Protein AF-A0A497L1Y2-F1 (afdb_monomer_lite)

Foldseek 3Di:
DPPDPDPCVVPVDDPQVVCVVVVNHDLDDPVLVVLLVVLLVLVVVCVVVVPPVVSVVVSVVSVVVNVVVQVVCVVVVSHDVPDDDDRPVNVPD

Secondary structure (DSSP, 8-state):
----S-SHHHHSS-HHHHHHHTT---SS-HHHHHHHHHHHHHHHHHHH-TT-HHHHHHHHHHHHHHHHHHHHHHHTTSS-TT-----GGGS--

Structure (mmCIF, N/CA/C/O backbone):
data_AF-A0A497L1Y2-F1
#
_entry.id   AF-A0A497L1Y2-F1
#
loop_
_atom_site.group_PDB
_atom_site.id
_atom_site.type_symbol
_atom_site.label_atom_id
_atom_s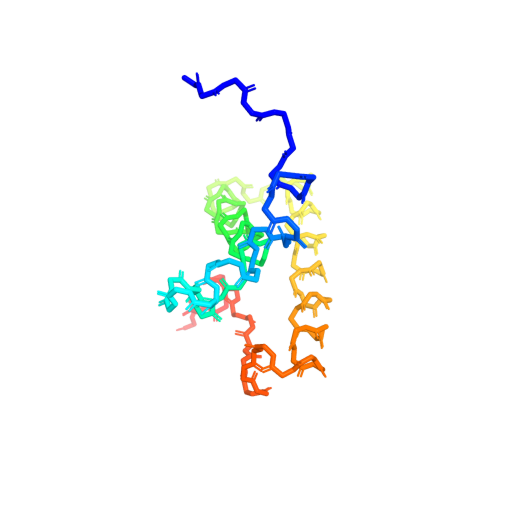ite.label_alt_id
_atom_site.label_comp_id
_atom_site.label_asym_id
_atom_site.label_entity_id
_atom_site.label_seq_id
_atom_site.pdbx_PDB_ins_code
_atom_site.Cartn_x
_atom_site.Cartn_y
_atom_site.Cartn_z
_atom_site.occupancy
_atom_site.B_iso_or_equiv
_atom_site.auth_seq_id
_atom_site.auth_comp_id
_atom_site.auth_asym_id
_atom_site.auth_atom_id
_atom_site.pdbx_PDB_model_num
ATOM 1 N N . GLN A 1 1 ? -9.329 24.317 4.328 1.00 58.97 1 GLN A N 1
ATOM 2 C CA . GLN A 1 1 ? -8.963 23.373 5.411 1.00 58.97 1 GLN A CA 1
ATOM 3 C C . GLN A 1 1 ? -9.661 23.828 6.689 1.00 58.97 1 GLN A C 1
ATOM 5 O O . GLN A 1 1 ? -9.665 25.023 6.934 1.00 58.97 1 GLN A O 1
ATOM 10 N N . TYR A 1 2 ? -10.262 22.922 7.469 1.00 76.31 2 TYR A N 1
ATOM 11 C CA . TYR A 1 2 ? -11.159 23.263 8.594 1.00 76.31 2 TYR A CA 1
ATOM 12 C C . TYR A 1 2 ? -10.460 23.564 9.939 1.00 76.31 2 TYR A C 1
ATOM 14 O O . TYR A 1 2 ? -11.128 23.630 10.960 1.00 76.31 2 TYR A O 1
ATOM 22 N N . GLY A 1 3 ? -9.131 23.725 9.978 1.00 78.06 3 GLY A N 1
ATOM 23 C CA . GLY A 1 3 ? -8.411 24.099 11.208 1.00 78.06 3 GLY A CA 1
ATOM 24 C C . GLY A 1 3 ? -8.432 23.056 12.337 1.00 78.06 3 GLY A C 1
ATOM 25 O O . GLY A 1 3 ? -8.086 23.386 13.464 1.00 78.06 3 GLY A O 1
ATOM 26 N N . ILE A 1 4 ? -8.824 21.809 12.053 1.00 74.69 4 ILE A N 1
ATOM 27 C CA . ILE A 1 4 ? -8.890 20.721 13.038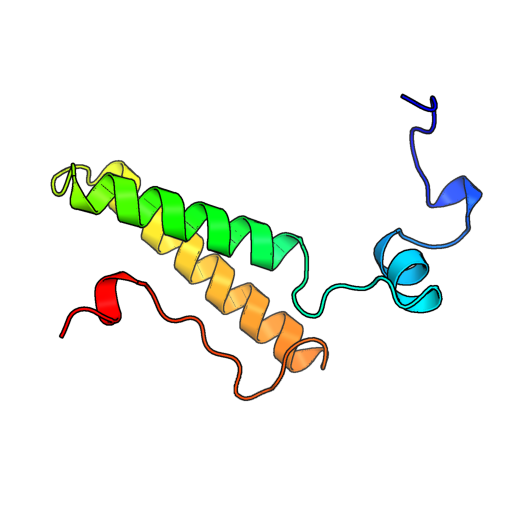 1.00 74.69 4 ILE A CA 1
ATOM 28 C C . ILE A 1 4 ? -7.584 19.911 12.989 1.00 74.69 4 ILE A C 1
ATOM 30 O O . ILE A 1 4 ? -7.373 19.185 12.014 1.00 74.69 4 ILE A O 1
ATOM 34 N N . PRO A 1 5 ? -6.709 19.999 14.010 1.00 77.50 5 PRO A N 1
ATOM 35 C CA . PRO A 1 5 ? -5.434 19.282 14.014 1.00 77.50 5 PRO A CA 1
ATOM 36 C C . PRO A 1 5 ? -5.589 17.793 14.353 1.00 77.50 5 PRO A C 1
ATOM 38 O O . PRO A 1 5 ? -4.856 16.963 13.822 1.00 77.50 5 PRO A O 1
ATOM 41 N N . LEU A 1 6 ? -6.541 17.439 15.224 1.00 79.94 6 LEU A N 1
ATOM 42 C CA . LEU A 1 6 ? -6.800 16.067 15.661 1.00 79.94 6 LEU A CA 1
ATOM 43 C C . LEU A 1 6 ? -8.307 15.850 15.810 1.00 79.94 6 LEU A C 1
ATOM 45 O O . LEU A 1 6 ? -8.981 16.589 16.521 1.00 79.94 6 LEU A O 1
ATOM 49 N N . VAL A 1 7 ? -8.829 14.812 15.160 1.00 79.19 7 VAL A N 1
ATOM 50 C CA . VAL A 1 7 ? -10.265 14.485 15.183 1.00 79.19 7 VAL A CA 1
ATOM 51 C C . VAL A 1 7 ? -10.653 13.764 16.481 1.00 79.19 7 VAL A C 1
ATOM 53 O O . VAL A 1 7 ? -11.750 13.968 16.996 1.00 79.19 7 VAL A O 1
ATOM 56 N N . THR A 1 8 ? -9.741 12.976 17.058 1.00 81.25 8 THR A N 1
ATOM 57 C CA . THR A 1 8 ? -10.001 12.139 18.242 1.00 81.25 8 THR A CA 1
ATOM 58 C C . THR A 1 8 ? -10.372 12.931 19.503 1.00 81.25 8 THR A C 1
ATOM 60 O O . THR A 1 8 ? -11.350 12.553 20.138 1.00 81.25 8 THR A O 1
ATOM 63 N N . PRO A 1 9 ? -9.682 14.031 19.878 1.00 80.75 9 PRO A N 1
ATOM 64 C CA . PRO A 1 9 ? -10.058 14.813 21.063 1.00 80.75 9 PRO A CA 1
ATOM 65 C C . PRO A 1 9 ? -11.429 15.492 20.944 1.00 80.75 9 PRO A C 1
ATOM 67 O O . PRO A 1 9 ? -12.041 15.805 21.956 1.00 80.75 9 PRO A O 1
ATOM 70 N N . ILE A 1 10 ? -11.902 15.725 19.716 1.00 78.81 10 ILE A N 1
ATOM 71 C CA . ILE A 1 10 ? -13.165 16.423 19.440 1.00 78.81 10 ILE A CA 1
ATOM 72 C C . ILE A 1 10 ? -14.333 15.435 19.384 1.00 78.81 10 ILE A C 1
ATOM 74 O O . ILE A 1 10 ? -15.409 15.705 19.902 1.00 78.81 10 ILE A O 1
ATOM 78 N N . THR A 1 11 ? -14.125 14.290 18.737 1.00 76.69 11 THR A N 1
ATOM 79 C CA . THR A 1 11 ? -15.186 13.311 18.441 1.00 76.69 11 THR A CA 1
ATOM 80 C C . THR A 1 11 ? -15.187 12.110 19.386 1.00 76.69 11 THR A C 1
ATOM 82 O O . THR A 1 11 ? -16.106 11.299 19.348 1.00 76.69 11 THR A O 1
ATOM 85 N N . GLY A 1 12 ? -14.147 11.953 20.210 1.00 82.19 12 GLY A N 1
ATOM 86 C CA . GLY A 1 12 ? -13.968 10.811 21.109 1.00 82.19 12 GLY A CA 1
ATOM 87 C C . GLY A 1 12 ? -13.632 9.490 20.407 1.00 82.19 12 GLY A C 1
ATOM 88 O O . GLY A 1 12 ? -13.394 8.490 21.080 1.00 82.19 12 GLY A O 1
ATOM 89 N N . GLN A 1 13 ? -13.586 9.462 19.070 1.00 81.75 13 GLN A N 1
ATOM 90 C CA . GLN A 1 13 ? -13.374 8.256 18.273 1.00 81.75 13 GLN A CA 1
ATOM 91 C C . GLN A 1 13 ? -12.361 8.506 17.142 1.00 81.75 13 GLN A C 1
ATOM 93 O O . GLN A 1 13 ? -12.269 9.610 16.605 1.00 81.75 13 GLN A O 1
ATOM 98 N N . PRO A 1 14 ? -11.564 7.499 16.746 1.00 81.69 14 PRO A N 1
ATOM 99 C CA . PRO A 1 14 ? -10.705 7.600 15.578 1.00 81.69 14 PRO A CA 1
ATOM 100 C C . PRO A 1 14 ? -11.536 7.557 14.284 1.00 81.69 14 PRO A C 1
ATOM 102 O O . PRO A 1 14 ? -12.572 6.897 14.208 1.00 81.69 14 PRO A O 1
ATOM 105 N N . ILE A 1 15 ? -11.028 8.197 13.226 1.00 79.50 15 ILE A N 1
ATOM 106 C CA . ILE A 1 15 ? -11.693 8.312 11.912 1.00 79.50 15 ILE A CA 1
ATOM 107 C C . ILE A 1 15 ? -12.245 6.970 11.378 1.00 79.50 15 ILE A C 1
ATOM 109 O O . ILE A 1 15 ? -13.391 6.957 10.934 1.00 79.50 15 ILE A O 1
ATOM 113 N N . PRO A 1 16 ? -11.527 5.828 11.451 1.00 77.44 16 PRO A N 1
ATOM 114 C CA . PRO A 1 16 ? -12.060 4.554 10.963 1.00 77.44 16 PRO A CA 1
ATOM 115 C C . PRO A 1 16 ? -13.325 4.086 11.695 1.00 77.44 16 PRO A C 1
ATOM 117 O O . PRO A 1 16 ? -14.186 3.464 11.079 1.00 77.44 16 PRO A O 1
ATOM 120 N N . GLN A 1 17 ? -13.460 4.387 12.993 1.00 78.94 17 GLN A N 1
ATOM 121 C CA . GLN A 1 17 ? -14.668 4.052 13.754 1.00 78.94 17 GLN A CA 1
ATOM 122 C C . GLN A 1 17 ? -15.845 4.930 13.333 1.00 78.94 17 GLN A C 1
ATOM 124 O O . GLN A 1 17 ? -16.930 4.403 13.117 1.00 78.94 17 GLN A O 1
ATOM 129 N N . ILE A 1 18 ? -15.607 6.229 13.130 1.00 79.62 18 ILE A N 1
ATOM 130 C CA . ILE A 1 18 ? -16.620 7.172 12.636 1.00 79.62 18 ILE A CA 1
ATOM 131 C C . ILE A 1 18 ? -17.127 6.724 11.259 1.00 79.62 18 ILE A C 1
ATOM 133 O O . ILE A 1 18 ? -18.329 6.603 11.041 1.00 79.62 18 ILE A O 1
ATOM 137 N N . LEU A 1 19 ? -16.215 6.399 10.337 1.00 79.69 19 LEU A N 1
ATOM 138 C CA . LEU A 1 19 ? -16.578 5.923 8.999 1.00 79.69 19 LEU A CA 1
ATOM 139 C C . LEU A 1 19 ? -17.380 4.615 9.047 1.00 79.69 19 LEU A C 1
ATOM 141 O O . LEU A 1 19 ? -18.346 4.472 8.302 1.00 79.69 19 LEU A O 1
ATOM 145 N N . SER A 1 20 ? -17.019 3.686 9.936 1.00 78.56 20 SER A N 1
ATOM 146 C CA . SER A 1 20 ? -17.762 2.435 10.133 1.00 78.56 20 SER A CA 1
ATOM 147 C C . SER A 1 20 ? -19.161 2.673 10.708 1.00 78.56 20 SER A C 1
ATOM 149 O O . SER A 1 20 ? -20.136 2.141 10.184 1.00 78.56 20 SER A O 1
ATOM 151 N N . ALA A 1 21 ? -19.280 3.534 11.725 1.00 77.94 21 ALA A N 1
ATOM 152 C CA . ALA A 1 21 ? -20.553 3.876 12.360 1.00 77.94 21 ALA A CA 1
ATOM 153 C C . ALA A 1 21 ? -21.552 4.518 11.382 1.00 77.94 21 ALA A C 1
ATOM 155 O O . ALA A 1 21 ? -22.756 4.310 11.505 1.00 77.94 21 ALA A O 1
ATOM 156 N N . HIS A 1 22 ? -21.055 5.254 10.386 1.00 80.44 22 HIS A N 1
ATOM 157 C CA . HIS A 1 22 ? -21.876 5.870 9.342 1.00 80.44 22 HIS A CA 1
ATOM 158 C C . HIS A 1 22 ? -22.053 5.001 8.084 1.00 80.44 22 HIS A C 1
ATOM 160 O O . HIS A 1 22 ? -22.603 5.480 7.097 1.00 80.44 22 HIS A O 1
ATOM 166 N N . GLY A 1 23 ? -21.582 3.747 8.079 1.00 75.19 23 GLY A N 1
ATOM 167 C CA . GLY A 1 23 ? -21.686 2.857 6.913 1.00 75.19 23 GLY A CA 1
ATOM 168 C C . GLY A 1 23 ? -20.838 3.290 5.708 1.00 75.19 23 GLY A C 1
ATOM 169 O O . GLY A 1 23 ? -21.043 2.807 4.600 1.00 75.19 23 GLY A O 1
ATOM 170 N N . LEU A 1 24 ? -19.879 4.197 5.917 1.00 77.06 24 LEU A N 1
ATOM 171 C CA . LEU A 1 24 ? -18.968 4.735 4.899 1.00 77.06 24 LEU A CA 1
ATOM 172 C C . LEU A 1 24 ? -17.604 4.025 4.897 1.00 77.06 24 LEU A C 1
ATOM 174 O O . LEU A 1 24 ? -16.678 4.453 4.203 1.00 77.06 24 LEU A O 1
ATOM 178 N N . ALA A 1 25 ? -17.444 2.966 5.693 1.00 73.00 25 ALA A N 1
ATOM 179 C CA . ALA A 1 25 ? -16.215 2.189 5.724 1.00 73.00 25 ALA A CA 1
ATOM 180 C C . ALA A 1 25 ? -16.003 1.462 4.391 1.00 73.00 25 ALA A C 1
ATOM 182 O O . ALA A 1 25 ? -16.873 0.749 3.891 1.00 73.00 25 ALA A O 1
ATOM 183 N N . ARG A 1 26 ? -14.807 1.626 3.825 1.00 75.88 26 ARG A N 1
ATOM 184 C CA . ARG A 1 26 ? -14.393 0.872 2.643 1.00 75.88 26 ARG A CA 1
ATOM 185 C C . ARG A 1 26 ? -14.161 -0.597 3.017 1.00 75.88 26 ARG A C 1
ATOM 187 O O . ARG A 1 26 ? -13.658 -0.868 4.107 1.00 75.88 26 ARG A O 1
ATOM 194 N N . PRO A 1 27 ? -14.437 -1.544 2.102 1.00 76.31 27 PRO A N 1
ATOM 195 C CA . PRO A 1 27 ? -14.187 -2.969 2.339 1.00 76.31 27 PRO A CA 1
ATOM 196 C C . PRO A 1 27 ? -12.692 -3.299 2.459 1.00 76.31 27 PRO A C 1
ATOM 198 O O . PRO A 1 27 ? -12.318 -4.302 3.061 1.00 76.31 27 PRO A O 1
ATOM 201 N N . ILE A 1 28 ? -11.824 -2.460 1.888 1.00 82.94 28 ILE A N 1
ATOM 202 C CA . ILE A 1 28 ? -10.371 -2.572 2.009 1.00 82.94 28 ILE A CA 1
ATOM 203 C C . ILE A 1 28 ? -9.875 -1.396 2.859 1.00 82.94 28 ILE A C 1
ATOM 205 O O . ILE A 1 28 ? -10.207 -0.253 2.539 1.00 82.94 28 ILE A O 1
ATOM 209 N N . PRO A 1 29 ? -9.065 -1.645 3.903 1.00 86.44 29 PRO A N 1
ATOM 210 C CA . PRO A 1 29 ? -8.431 -0.587 4.684 1.00 86.44 29 PRO A CA 1
ATOM 211 C C . PRO A 1 29 ? -7.563 0.350 3.829 1.00 86.44 29 PRO A C 1
ATOM 213 O O . PRO A 1 29 ? -6.825 -0.106 2.951 1.00 86.44 29 PRO A O 1
ATOM 216 N N . ASP A 1 30 ? -7.605 1.653 4.119 1.00 86.19 30 ASP A N 1
ATOM 217 C CA . ASP A 1 30 ? -6.910 2.688 3.336 1.00 86.19 30 ASP A CA 1
ATOM 218 C C . ASP A 1 30 ? -5.393 2.454 3.235 1.00 86.19 30 ASP A C 1
ATOM 220 O O . ASP A 1 30 ? -4.763 2.733 2.213 1.00 86.19 30 ASP A O 1
ATOM 224 N N . ASP A 1 31 ? -4.764 1.943 4.292 1.00 88.56 31 ASP A N 1
ATOM 225 C CA . ASP A 1 31 ? -3.330 1.657 4.319 1.00 88.56 31 ASP A CA 1
ATOM 226 C C . ASP A 1 31 ? -2.949 0.524 3.352 1.00 88.56 31 ASP A C 1
ATOM 228 O O . ASP A 1 31 ? -1.953 0.633 2.627 1.00 88.56 31 ASP A O 1
ATOM 232 N N . LEU A 1 32 ? -3.762 -0.533 3.289 1.00 90.06 32 LEU A N 1
ATOM 233 C CA . LEU A 1 32 ? -3.616 -1.621 2.333 1.00 90.06 32 LEU A CA 1
ATOM 234 C C . LEU A 1 32 ? -3.890 -1.131 0.907 1.00 90.06 32 LEU A C 1
ATOM 236 O O . LEU A 1 32 ? -3.094 -1.420 0.013 1.00 90.06 32 LEU A O 1
ATOM 240 N N . GLU A 1 33 ? -4.939 -0.330 0.697 1.00 89.50 33 GLU A N 1
ATOM 241 C CA . GLU A 1 33 ? -5.253 0.271 -0.606 1.00 89.50 33 GLU A CA 1
ATOM 242 C C . GLU A 1 33 ? -4.080 1.114 -1.136 1.00 89.50 33 GLU A C 1
ATOM 244 O O . GLU A 1 33 ? -3.667 0.986 -2.293 1.00 89.50 33 GLU A O 1
ATOM 249 N N . ASN A 1 34 ? -3.472 1.931 -0.276 1.00 91.50 34 ASN A N 1
ATOM 250 C CA . ASN A 1 34 ? -2.322 2.756 -0.634 1.00 91.50 34 ASN A CA 1
ATOM 251 C C . ASN A 1 34 ? -1.101 1.922 -1.049 1.00 91.50 34 ASN A C 1
ATOM 253 O O . ASN A 1 34 ? -0.393 2.285 -1.995 1.00 91.50 34 ASN A O 1
ATOM 257 N N . LEU A 1 35 ? -0.852 0.789 -0.385 1.00 93.12 35 LEU A N 1
ATOM 258 C CA . LEU A 1 35 ? 0.228 -0.118 -0.775 1.00 93.12 35 LEU A CA 1
ATOM 259 C C . LEU A 1 35 ? -0.061 -0.832 -2.094 1.00 93.12 35 LEU A C 1
ATOM 261 O O . LEU A 1 35 ? 0.847 -0.929 -2.916 1.00 93.12 35 LEU A O 1
ATOM 265 N N . LEU A 1 36 ? -1.302 -1.267 -2.325 1.00 91.62 36 LEU A N 1
ATOM 266 C CA . LEU A 1 36 ? -1.724 -1.866 -3.595 1.00 91.62 36 LEU A CA 1
ATOM 267 C C . LEU A 1 36 ? -1.529 -0.884 -4.758 1.00 91.62 36 LEU A C 1
ATOM 269 O O . LEU A 1 36 ? -0.923 -1.228 -5.773 1.00 91.62 36 LEU A O 1
ATOM 273 N N . ARG A 1 37 ? -1.945 0.378 -4.584 1.00 91.38 37 ARG A N 1
ATOM 274 C CA . ARG A 1 37 ? -1.715 1.451 -5.567 1.00 91.38 37 ARG A CA 1
ATOM 275 C C . ARG A 1 37 ? -0.223 1.688 -5.815 1.00 91.38 37 ARG A C 1
ATOM 277 O O . ARG A 1 37 ? 0.187 1.881 -6.960 1.00 91.38 37 ARG A O 1
ATOM 284 N N . LYS A 1 38 ? 0.601 1.673 -4.761 1.00 92.88 38 LYS A N 1
ATOM 285 C CA . LYS A 1 38 ? 2.060 1.830 -4.879 1.00 92.88 38 LYS A CA 1
ATOM 286 C C . LYS A 1 38 ? 2.697 0.665 -5.637 1.00 92.88 38 LYS A C 1
ATOM 288 O O . LYS A 1 38 ? 3.520 0.915 -6.515 1.00 92.88 38 LYS A O 1
ATOM 293 N N . ALA A 1 39 ? 2.304 -0.569 -5.329 1.00 93.44 39 ALA A N 1
ATOM 294 C CA . ALA A 1 39 ? 2.762 -1.760 -6.036 1.00 93.44 39 ALA A CA 1
ATOM 295 C C . ALA A 1 39 ? 2.407 -1.682 -7.526 1.00 93.44 39 ALA A C 1
ATOM 297 O O . ALA A 1 39 ? 3.301 -1.784 -8.355 1.00 93.44 39 ALA A O 1
ATOM 298 N N . ALA A 1 40 ? 1.155 -1.354 -7.868 1.00 91.38 40 ALA A N 1
ATOM 299 C CA . ALA A 1 40 ? 0.717 -1.225 -9.259 1.00 91.38 40 ALA A CA 1
ATOM 300 C C . ALA A 1 40 ? 1.534 -0.192 -10.060 1.00 91.38 40 ALA A C 1
ATOM 302 O O . ALA A 1 40 ? 1.895 -0.440 -11.210 1.00 91.38 40 ALA A O 1
ATOM 303 N N . ARG A 1 41 ? 1.869 0.954 -9.448 1.00 91.50 41 ARG A N 1
ATOM 304 C CA . ARG A 1 41 ? 2.731 1.976 -10.071 1.00 91.50 41 ARG A CA 1
ATOM 305 C C . ARG A 1 41 ? 4.160 1.477 -10.286 1.00 91.50 41 ARG A C 1
ATOM 307 O O . ARG A 1 41 ? 4.725 1.714 -11.349 1.00 91.50 41 ARG A O 1
ATOM 314 N N . LEU A 1 42 ? 4.735 0.787 -9.298 1.00 91.62 42 LEU A N 1
ATOM 315 C CA . LEU A 1 42 ? 6.080 0.213 -9.401 1.00 91.62 42 LEU A CA 1
ATOM 316 C C . LEU A 1 42 ? 6.145 -0.893 -10.459 1.00 91.62 42 LEU A C 1
ATOM 318 O O . LEU A 1 42 ? 7.101 -0.931 -11.227 1.00 91.62 42 LEU A O 1
ATOM 322 N N . THR A 1 43 ? 5.124 -1.746 -10.549 1.00 91.12 43 THR A N 1
ATOM 323 C CA . THR A 1 43 ? 5.021 -2.769 -11.597 1.00 91.12 43 THR A CA 1
ATOM 324 C C . THR A 1 43 ? 5.001 -2.127 -12.984 1.00 91.12 43 THR A C 1
ATOM 326 O O . THR A 1 43 ? 5.841 -2.467 -13.810 1.00 91.12 43 THR A O 1
ATOM 329 N N . ALA A 1 44 ? 4.141 -1.126 -13.211 1.00 90.88 44 ALA A N 1
ATOM 330 C CA . ALA A 1 44 ? 4.062 -0.421 -14.494 1.00 90.88 44 ALA A CA 1
ATOM 331 C C . ALA A 1 44 ? 5.371 0.307 -14.871 1.00 90.88 44 ALA A C 1
ATOM 333 O O . ALA A 1 44 ? 5.730 0.393 -16.046 1.00 90.88 44 ALA A O 1
ATOM 334 N N . HIS A 1 45 ? 6.108 0.828 -13.882 1.00 91.44 45 HIS A N 1
ATOM 335 C CA . HIS A 1 45 ? 7.439 1.410 -14.098 1.00 91.44 45 HIS A CA 1
ATOM 336 C C . HIS A 1 45 ? 8.461 0.349 -14.523 1.00 91.44 45 HIS A C 1
ATOM 338 O O . HIS A 1 45 ? 9.188 0.539 -15.498 1.00 91.44 45 HIS A O 1
ATOM 344 N N . LEU A 1 46 ? 8.496 -0.791 -13.829 1.00 91.44 46 LEU A N 1
ATOM 345 C CA . LEU A 1 46 ? 9.441 -1.880 -14.095 1.00 91.44 46 LEU A CA 1
ATOM 346 C C . LEU A 1 46 ? 9.154 -2.631 -15.400 1.00 91.4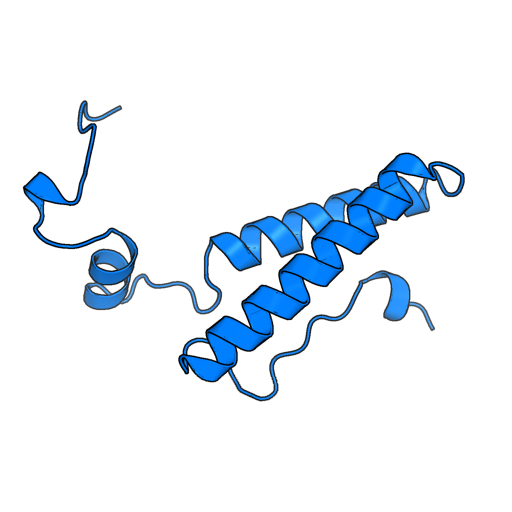4 46 LEU A C 1
ATOM 348 O O . LEU A 1 46 ? 10.088 -3.157 -16.003 1.00 91.44 46 LEU A O 1
ATOM 352 N N . GLU A 1 47 ? 7.903 -2.651 -15.867 1.00 89.38 47 GLU A N 1
ATOM 353 C CA . GLU A 1 47 ? 7.544 -3.158 -17.199 1.00 89.38 47 GLU A CA 1
ATOM 354 C C . GLU A 1 47 ? 8.269 -2.379 -18.307 1.00 89.38 47 GLU A C 1
ATOM 356 O O . GLU A 1 47 ? 8.806 -2.984 -19.236 1.00 89.38 47 GLU A O 1
ATOM 361 N N . LYS A 1 48 ? 8.371 -1.049 -18.169 1.00 91.75 48 LYS A N 1
ATOM 362 C CA . LYS A 1 48 ? 9.109 -0.175 -19.099 1.00 91.75 48 LYS A CA 1
ATOM 363 C C . LYS A 1 48 ? 10.618 -0.184 -18.842 1.00 91.75 48 LYS A C 1
ATOM 365 O O . LYS A 1 48 ? 11.410 -0.138 -19.779 1.00 91.75 48 LYS A O 1
ATOM 370 N N . HIS A 1 49 ? 11.026 -0.274 -17.576 1.00 91.00 49 HIS A N 1
ATOM 371 C CA . HIS A 1 49 ? 12.419 -0.160 -17.135 1.00 91.00 49 HIS A CA 1
ATOM 372 C C . HIS A 1 49 ? 12.895 -1.422 -16.401 1.00 91.00 49 HIS A C 1
ATOM 374 O O . HIS A 1 49 ? 13.238 -1.397 -15.220 1.00 91.00 49 HIS A O 1
ATOM 380 N N . ARG A 1 50 ? 12.975 -2.549 -17.119 1.00 86.25 50 ARG A N 1
ATOM 381 C CA . ARG A 1 50 ? 13.263 -3.879 -16.535 1.00 86.25 50 ARG A CA 1
ATOM 382 C C . ARG A 1 50 ? 14.608 -3.991 -15.798 1.00 86.25 50 ARG A C 1
ATOM 384 O O . ARG A 1 50 ? 14.765 -4.877 -14.961 1.00 86.25 50 ARG A O 1
ATOM 391 N N . LYS A 1 51 ? 15.575 -3.120 -16.109 1.00 91.75 51 LYS A N 1
ATOM 392 C CA . LYS A 1 51 ? 16.918 -3.084 -15.491 1.00 91.75 51 LYS A CA 1
ATOM 393 C C . LYS A 1 51 ? 17.003 -2.190 -14.246 1.00 91.75 51 LYS A C 1
ATOM 395 O O . LYS A 1 51 ? 18.079 -2.050 -13.674 1.00 91.75 51 LYS A O 1
ATOM 400 N N . ASP A 1 52 ? 15.897 -1.594 -13.811 1.00 92.38 52 ASP A N 1
ATOM 401 C CA . ASP A 1 52 ? 15.859 -0.781 -12.598 1.00 92.38 52 ASP A CA 1
ATOM 402 C C . ASP A 1 52 ? 15.811 -1.670 -11.339 1.00 92.38 52 ASP A C 1
ATOM 404 O O . ASP A 1 52 ? 14.762 -1.972 -10.761 1.00 92.38 52 ASP A O 1
ATOM 408 N N . TYR A 1 53 ? 16.989 -2.136 -10.922 1.00 92.06 53 TYR A N 1
ATOM 409 C CA . TYR A 1 53 ? 17.142 -3.027 -9.770 1.00 92.06 53 TYR A CA 1
ATOM 410 C C . TYR A 1 53 ? 16.749 -2.369 -8.443 1.00 92.06 53 TYR A C 1
ATOM 412 O O . TYR A 1 53 ? 16.281 -3.058 -7.532 1.00 92.06 53 TYR A O 1
ATOM 420 N N . HIS A 1 54 ? 16.902 -1.046 -8.332 1.00 92.06 54 HIS A N 1
ATOM 421 C CA . HIS A 1 54 ? 16.511 -0.309 -7.136 1.00 92.06 54 HIS A CA 1
ATOM 422 C C . HIS A 1 54 ? 14.996 -0.391 -6.929 1.00 92.06 54 HIS A C 1
ATOM 424 O O . HIS A 1 54 ? 14.531 -0.818 -5.867 1.00 92.06 54 HIS A O 1
ATOM 430 N N . ASN A 1 55 ? 14.221 -0.080 -7.971 1.00 90.94 55 ASN A N 1
ATOM 431 C CA . ASN A 1 55 ? 12.767 -0.160 -7.904 1.00 90.94 55 ASN A CA 1
ATOM 432 C C . ASN A 1 55 ? 12.254 -1.604 -7.835 1.00 90.94 55 ASN A C 1
ATOM 434 O O . ASN A 1 55 ? 11.230 -1.849 -7.197 1.00 90.94 55 ASN A O 1
ATOM 438 N N . LYS A 1 56 ? 12.989 -2.586 -8.376 1.00 91.75 56 LYS A N 1
ATOM 439 C CA . LYS A 1 56 ? 12.672 -4.012 -8.187 1.00 91.75 56 LYS A CA 1
ATOM 440 C C . LYS A 1 56 ? 12.742 -4.424 -6.715 1.00 91.75 56 LYS A C 1
ATOM 442 O O . LYS A 1 56 ? 11.821 -5.064 -6.209 1.00 91.75 56 LYS A O 1
ATOM 447 N N . ARG A 1 57 ? 13.792 -4.007 -6.000 1.00 93.12 57 ARG A N 1
ATOM 448 C CA . ARG A 1 57 ? 13.899 -4.223 -4.548 1.00 93.12 57 ARG A CA 1
ATOM 449 C C . ARG A 1 57 ? 12.801 -3.472 -3.791 1.00 93.12 57 ARG A C 1
ATOM 451 O O . ARG A 1 57 ? 12.224 -4.013 -2.850 1.00 93.12 57 ARG A O 1
ATOM 458 N N . ALA A 1 58 ? 12.487 -2.243 -4.201 1.00 93.38 58 ALA A N 1
ATOM 459 C CA . ALA A 1 58 ? 11.401 -1.470 -3.603 1.00 93.38 58 ALA A CA 1
ATOM 460 C C . ALA A 1 58 ? 10.039 -2.168 -3.753 1.00 93.38 58 ALA A C 1
ATOM 462 O O . ALA A 1 58 ? 9.288 -2.234 -2.778 1.00 93.38 58 ALA A O 1
ATOM 463 N N . LEU A 1 59 ? 9.749 -2.740 -4.927 1.00 94.06 59 LEU A N 1
ATOM 464 C CA . LEU A 1 59 ? 8.537 -3.521 -5.174 1.00 94.06 59 LEU A CA 1
ATOM 465 C C . LEU A 1 59 ? 8.454 -4.726 -4.227 1.00 94.06 59 LEU A C 1
ATOM 467 O O . LEU A 1 59 ? 7.463 -4.855 -3.517 1.00 94.06 59 LEU A O 1
ATOM 471 N N . GLN A 1 60 ? 9.522 -5.522 -4.113 1.00 93.50 60 GLN A N 1
ATOM 472 C CA . GLN A 1 60 ? 9.564 -6.677 -3.202 1.00 93.50 60 GLN A CA 1
ATOM 473 C C . GLN A 1 60 ? 9.270 -6.292 -1.742 1.00 93.50 60 GLN A C 1
ATOM 475 O O . GLN A 1 60 ? 8.535 -6.985 -1.037 1.00 93.50 60 GLN A O 1
ATOM 480 N N . MET A 1 61 ? 9.809 -5.161 -1.273 1.00 95.69 61 MET A N 1
ATOM 481 C CA . MET A 1 61 ? 9.535 -4.663 0.081 1.00 95.69 61 MET A CA 1
ATOM 482 C C . MET A 1 61 ? 8.072 -4.236 0.261 1.00 95.69 61 MET A C 1
ATOM 484 O O . MET A 1 61 ? 7.481 -4.474 1.320 1.00 95.69 61 MET A O 1
ATOM 488 N N . VAL A 1 62 ? 7.477 -3.608 -0.758 1.00 95.06 62 VAL A N 1
ATOM 489 C CA . VAL A 1 62 ? 6.057 -3.229 -0.749 1.00 95.06 62 VAL A CA 1
ATOM 490 C C . VAL A 1 62 ? 5.173 -4.476 -0.718 1.00 95.06 62 VAL A C 1
ATOM 492 O O . VAL A 1 62 ? 4.273 -4.546 0.117 1.00 95.06 62 VAL A O 1
ATOM 495 N N . GLU A 1 63 ? 5.466 -5.485 -1.534 1.00 94.25 63 GLU A N 1
ATOM 496 C CA . GLU A 1 63 ? 4.729 -6.755 -1.568 1.00 94.25 63 GLU A CA 1
ATOM 497 C C . GLU A 1 63 ? 4.817 -7.500 -0.232 1.00 94.25 63 GLU A C 1
ATOM 499 O O . GLU A 1 63 ? 3.797 -7.908 0.328 1.00 94.25 63 GLU A O 1
ATOM 504 N N . ALA A 1 64 ? 6.007 -7.581 0.371 1.00 95.44 64 ALA A N 1
ATOM 505 C CA . ALA A 1 64 ? 6.173 -8.157 1.704 1.00 95.44 64 ALA A CA 1
ATOM 506 C C . ALA A 1 64 ? 5.321 -7.430 2.764 1.00 95.44 64 ALA A C 1
ATOM 508 O O . ALA A 1 64 ? 4.730 -8.062 3.650 1.00 95.44 64 ALA A O 1
ATOM 509 N N . LYS A 1 65 ? 5.210 -6.096 2.666 1.00 95.50 65 LYS A N 1
ATOM 510 C CA . LYS A 1 65 ? 4.356 -5.293 3.552 1.00 95.50 65 LYS A CA 1
ATOM 511 C C . LYS A 1 65 ? 2.868 -5.560 3.307 1.00 95.50 65 LYS A C 1
ATOM 513 O O . LYS A 1 65 ? 2.139 -5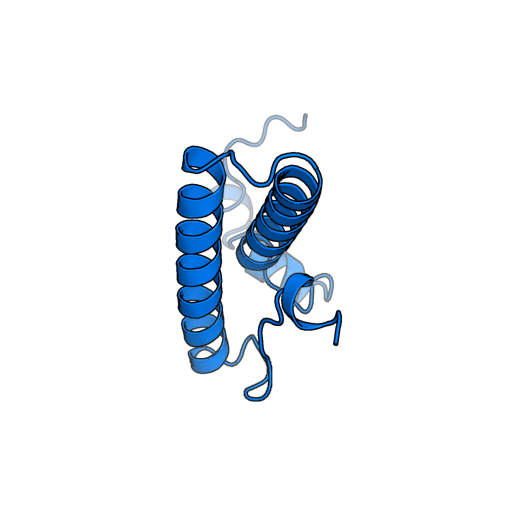.713 4.288 1.00 95.50 65 LYS A O 1
ATOM 518 N N . ILE A 1 66 ? 2.439 -5.684 2.048 1.00 95.12 66 ILE A N 1
ATOM 519 C CA . ILE A 1 66 ? 1.068 -6.071 1.668 1.00 95.12 66 ILE A CA 1
ATOM 520 C C . ILE A 1 66 ? 0.717 -7.422 2.294 1.00 95.12 66 ILE A C 1
ATOM 522 O O . ILE A 1 66 ? -0.277 -7.525 3.007 1.00 95.12 66 ILE A O 1
ATOM 526 N N . HIS A 1 67 ? 1.567 -8.440 2.139 1.00 94.25 67 HIS A N 1
ATOM 527 C CA . HIS A 1 67 ? 1.329 -9.760 2.731 1.00 94.25 67 HIS 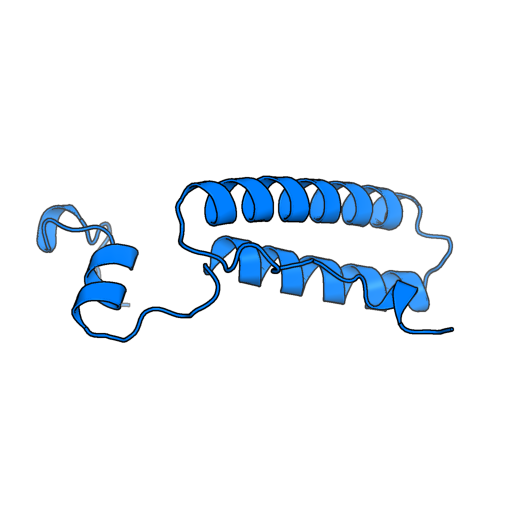A CA 1
ATOM 528 C C . HIS A 1 67 ? 1.255 -9.728 4.262 1.00 94.25 67 HIS A C 1
ATOM 530 O O . HIS A 1 67 ? 0.474 -10.463 4.874 1.00 94.25 67 HIS A O 1
ATOM 536 N N . ARG A 1 68 ? 2.069 -8.893 4.918 1.00 95.19 68 ARG A N 1
ATOM 537 C CA . ARG A 1 68 ? 2.015 -8.732 6.376 1.00 95.19 68 ARG A CA 1
ATOM 538 C C . ARG A 1 68 ? 0.698 -8.094 6.825 1.00 95.19 68 ARG A C 1
ATOM 540 O O . ARG A 1 68 ? 0.086 -8.608 7.760 1.00 95.19 68 ARG A O 1
ATOM 547 N N . LEU A 1 69 ? 0.265 -7.019 6.166 1.00 94.25 69 LEU A N 1
ATOM 548 C CA . LEU A 1 69 ? -0.984 -6.330 6.502 1.00 94.25 69 LEU A CA 1
ATOM 549 C C . LEU A 1 69 ? -2.211 -7.170 6.172 1.00 94.25 69 LEU A C 1
ATOM 551 O O . LEU A 1 69 ? -3.093 -7.295 7.011 1.00 94.25 69 LEU A O 1
ATOM 555 N N . ALA A 1 70 ? -2.224 -7.845 5.028 1.00 93.31 70 ALA A N 1
ATOM 556 C CA . ALA A 1 70 ? -3.283 -8.781 4.680 1.00 93.31 70 ALA A CA 1
ATOM 557 C C . ALA A 1 70 ? -3.453 -9.864 5.755 1.00 93.31 70 ALA A C 1
ATOM 559 O O . ALA A 1 70 ? -4.560 -10.113 6.219 1.00 93.31 70 ALA A O 1
ATOM 560 N N . ARG A 1 71 ? -2.353 -10.468 6.234 1.00 93.50 71 ARG A N 1
ATOM 561 C CA . ARG A 1 71 ? -2.407 -11.435 7.346 1.00 93.50 71 ARG A CA 1
ATOM 562 C C . ARG A 1 71 ? -2.944 -10.816 8.635 1.00 93.50 71 ARG A C 1
ATOM 564 O O . ARG A 1 71 ? -3.690 -11.476 9.349 1.00 93.50 71 ARG A O 1
ATOM 571 N N . TYR A 1 72 ? -2.553 -9.584 8.953 1.00 93.69 72 TYR A N 1
ATOM 572 C CA . TYR A 1 72 ? -3.060 -8.870 10.125 1.00 93.69 72 TYR A CA 1
ATOM 573 C C . TYR A 1 72 ? -4.574 -8.632 10.032 1.00 93.69 72 TYR A C 1
ATOM 575 O O . TYR A 1 72 ? -5.300 -8.994 10.955 1.00 93.69 72 TYR A O 1
ATOM 583 N N . TYR A 1 73 ? -5.050 -8.106 8.905 1.00 92.00 73 TYR A N 1
ATOM 584 C CA . TYR A 1 73 ? -6.463 -7.801 8.694 1.00 92.00 73 TYR A CA 1
ATOM 585 C C . TYR A 1 73 ? -7.339 -9.051 8.602 1.00 92.00 73 TYR A C 1
ATOM 587 O O . TYR A 1 73 ? -8.449 -9.037 9.130 1.00 92.00 73 TYR A O 1
ATOM 595 N N . LYS A 1 74 ? -6.819 -10.156 8.054 1.00 91.19 74 LYS A N 1
ATOM 596 C CA . LYS A 1 74 ? -7.484 -11.466 8.115 1.00 91.19 74 LYS A CA 1
ATOM 597 C C . LYS A 1 74 ? -7.645 -11.965 9.551 1.00 91.19 74 LYS A C 1
ATOM 599 O O . LYS A 1 74 ? -8.734 -12.364 9.938 1.00 91.19 74 LYS A O 1
ATOM 604 N N . ARG A 1 75 ? -6.602 -11.862 10.390 1.00 92.25 75 ARG A N 1
ATOM 605 C CA . ARG A 1 75 ? -6.703 -12.221 11.823 1.00 92.25 75 ARG A CA 1
ATOM 606 C C . ARG A 1 75 ? -7.678 -11.337 12.602 1.00 92.25 75 ARG A C 1
ATOM 608 O O . ARG A 1 75 ? -8.213 -11.776 13.609 1.00 92.25 75 ARG A O 1
ATOM 615 N N . LYS A 1 76 ? -7.867 -10.088 12.175 1.00 89.81 76 LYS A N 1
ATOM 616 C CA . LYS A 1 76 ? -8.810 -9.143 12.788 1.00 89.81 76 LYS A CA 1
ATOM 617 C C . LYS A 1 76 ? -10.244 -9.277 12.262 1.00 89.81 76 LYS A C 1
ATOM 619 O O . LYS A 1 76 ? -11.102 -8.558 12.755 1.00 89.81 76 LYS A O 1
ATOM 624 N N . GLY A 1 77 ? -10.499 -10.155 11.288 1.00 86.25 77 GLY A N 1
ATOM 625 C CA . GLY A 1 77 ? -11.819 -10.315 10.668 1.00 86.25 77 GLY A CA 1
ATOM 626 C C . GLY A 1 77 ? -12.238 -9.141 9.777 1.00 86.25 77 GLY A C 1
ATOM 627 O O . GLY A 1 77 ? -13.408 -9.019 9.446 1.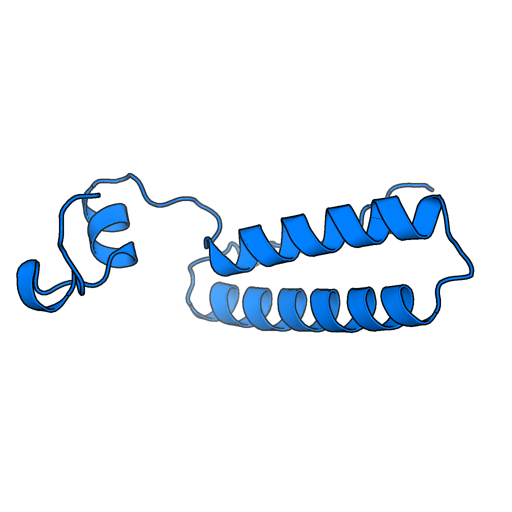00 86.25 77 GLY A O 1
ATOM 628 N N . ILE A 1 78 ? -11.295 -8.269 9.406 1.00 87.19 78 ILE A N 1
ATOM 629 C CA . ILE A 1 78 ? -11.560 -7.101 8.552 1.00 87.19 78 ILE A CA 1
ATOM 630 C C . ILE A 1 78 ? -11.521 -7.498 7.073 1.00 87.19 78 ILE A C 1
ATOM 632 O O . ILE A 1 78 ? -12.302 -6.989 6.279 1.00 87.19 78 ILE A O 1
ATOM 636 N N . LEU A 1 79 ? -10.611 -8.405 6.700 1.00 87.62 79 LEU A N 1
ATOM 637 C CA . LEU A 1 79 ? -10.548 -8.962 5.349 1.00 87.62 79 LEU A CA 1
ATOM 638 C C . LEU A 1 79 ? -11.091 -10.393 5.319 1.00 87.62 79 LEU A C 1
ATOM 640 O O . LEU A 1 79 ? -10.836 -11.144 6.269 1.00 87.62 79 LEU A O 1
ATOM 644 N N . PRO A 1 80 ? -11.725 -10.800 4.205 1.00 88.12 80 PRO A N 1
ATOM 645 C CA . PRO A 1 80 ? -12.096 -12.188 3.968 1.00 88.12 80 PRO A CA 1
ATOM 646 C C . PRO A 1 80 ? -10.886 -13.138 4.078 1.00 88.12 80 PRO A C 1
ATOM 648 O O . PRO A 1 80 ? -9.769 -12.765 3.693 1.00 88.12 80 PRO A O 1
ATOM 651 N N . PRO A 1 81 ? -11.053 -14.362 4.610 1.00 88.00 81 PRO A N 1
ATOM 652 C CA . PRO A 1 81 ? -9.950 -15.308 4.803 1.00 88.00 81 PRO A CA 1
ATOM 653 C C . PRO A 1 81 ? -9.305 -15.756 3.478 1.00 88.00 81 PRO A C 1
ATOM 655 O O . PRO A 1 81 ? -8.086 -15.964 3.414 1.00 88.00 81 PRO A O 1
ATOM 658 N N . ASP A 1 82 ? -10.117 -15.829 2.429 1.00 88.94 82 ASP A N 1
ATOM 659 C CA . ASP A 1 82 ? -9.783 -16.127 1.037 1.00 88.94 82 ASP A CA 1
ATOM 660 C C . ASP A 1 82 ? -9.105 -14.957 0.308 1.00 88.94 82 ASP A C 1
ATOM 662 O O . ASP A 1 82 ? -8.536 -15.149 -0.765 1.00 88.94 82 ASP A O 1
ATOM 666 N N . TRP A 1 83 ? -9.063 -13.761 0.909 1.00 90.62 83 TRP A N 1
ATOM 667 C CA . TRP A 1 83 ? -8.401 -12.611 0.302 1.00 90.62 83 TRP A CA 1
ATOM 668 C C . TRP A 1 83 ? -6.918 -12.901 0.027 1.00 90.62 83 TRP A C 1
ATOM 670 O O . TRP A 1 83 ? -6.137 -13.259 0.933 1.00 90.62 83 TRP A O 1
ATOM 680 N N . ARG A 1 84 ? -6.512 -12.686 -1.229 1.00 87.38 84 ARG A N 1
ATOM 681 C CA . ARG A 1 84 ? -5.150 -12.884 -1.725 1.00 87.38 84 ARG A CA 1
ATOM 682 C C . ARG A 1 84 ? -4.699 -11.683 -2.553 1.00 87.38 84 ARG A C 1
ATOM 684 O O . ARG A 1 84 ? -5.458 -11.120 -3.329 1.00 87.38 84 ARG A O 1
ATOM 691 N N . TYR A 1 85 ? -3.435 -11.310 -2.374 1.00 87.31 85 TYR A N 1
ATOM 692 C CA . TYR A 1 85 ? -2.767 -10.360 -3.255 1.00 87.31 85 TYR A CA 1
ATOM 693 C C . TYR A 1 85 ? -2.238 -11.100 -4.484 1.00 87.31 85 TYR A C 1
ATOM 695 O O . TYR A 1 85 ? -1.450 -12.038 -4.332 1.00 87.31 85 TYR A O 1
ATOM 703 N N . GLU A 1 86 ? -2.649 -10.654 -5.667 1.00 83.88 86 GLU A N 1
ATOM 704 C CA . GLU A 1 86 ? -2.160 -11.143 -6.953 1.00 83.88 86 GLU A CA 1
ATOM 705 C C . GLU A 1 86 ? -1.392 -10.017 -7.660 1.00 83.88 86 GLU A C 1
ATOM 707 O O . GLU A 1 86 ? -1.975 -8.975 -7.979 1.00 83.88 86 GLU A O 1
ATOM 712 N N . PRO A 1 87 ? -0.072 -10.167 -7.872 1.00 76.00 87 PRO A N 1
ATOM 713 C CA . PRO A 1 87 ? 0.689 -9.196 -8.640 1.00 76.00 87 PRO A CA 1
ATOM 714 C C . PRO A 1 87 ? 0.209 -9.215 -10.093 1.00 76.00 87 PRO A C 1
ATOM 716 O O . PRO A 1 87 ? 0.125 -10.283 -10.692 1.00 76.00 87 PRO A O 1
ATOM 719 N N . LYS A 1 88 ? 0.003 -8.043 -10.706 1.00 65.69 88 LYS A N 1
ATOM 720 C CA . LYS A 1 88 ? -0.337 -7.934 -12.142 1.00 65.69 88 LYS A CA 1
ATOM 721 C C . LYS A 1 88 ? 0.637 -8.687 -13.057 1.00 65.69 88 LYS A C 1
ATOM 723 O O . LYS A 1 88 ? 0.228 -9.224 -14.078 1.00 65.69 88 LYS A O 1
ATOM 728 N N . ALA A 1 89 ? 1.910 -8.758 -12.668 1.00 57.53 89 ALA A N 1
ATOM 729 C CA . ALA A 1 89 ? 2.931 -9.496 -13.406 1.00 57.53 89 ALA A CA 1
ATOM 730 C C . ALA A 1 89 ? 2.678 -11.018 -13.460 1.00 57.53 89 ALA A C 1
ATOM 732 O O . ALA A 1 89 ? 3.220 -11.676 -14.338 1.00 57.53 89 ALA A O 1
ATOM 733 N N . ALA A 1 90 ? 1.874 -11.577 -12.547 1.00 49.19 90 ALA A N 1
ATOM 734 C CA . ALA A 1 90 ? 1.508 -12.995 -12.524 1.00 49.19 90 ALA A CA 1
ATOM 735 C C . ALA A 1 90 ? 0.245 -13.314 -13.349 1.00 49.19 90 ALA A C 1
ATOM 737 O O . ALA A 1 90 ? -0.056 -14.484 -13.553 1.00 49.19 90 ALA A O 1
ATOM 738 N N . THR A 1 91 ? -0.491 -12.299 -13.816 1.00 47.94 91 THR A N 1
ATOM 739 C CA . THR A 1 91 ? -1.726 -12.467 -14.607 1.00 47.94 91 THR A CA 1
ATOM 740 C C . THR A 1 91 ? -1.451 -12.600 -16.110 1.00 47.94 91 THR A C 1
ATOM 742 O O . THR A 1 91 ? -2.344 -12.957 -16.867 1.00 47.94 91 THR A O 1
ATOM 745 N N . VAL A 1 92 ? -0.222 -12.328 -16.560 1.00 40.38 92 VAL A N 1
ATOM 746 C CA . VAL A 1 92 ? 0.191 -12.547 -17.953 1.00 40.38 92 VAL A CA 1
ATOM 747 C C . VAL A 1 92 ? 0.834 -13.930 -18.050 1.00 40.38 92 VAL A C 1
ATOM 749 O O . VAL A 1 92 ? 2.038 -14.077 -17.833 1.00 40.38 92 VAL A O 1
ATOM 752 N N . GLY A 1 93 ? -0.000 -14.933 -18.317 1.00 34.41 93 GLY A N 1
ATOM 753 C CA . GLY A 1 93 ? 0.368 -16.295 -18.702 1.00 34.41 93 GLY A CA 1
ATOM 754 C C . GLY A 1 93 ? -0.410 -16.696 -19.942 1.00 34.41 93 GLY A C 1
ATOM 755 O O . GLY A 1 93 ? -1.605 -16.328 -20.003 1.00 34.41 93 GLY A O 1
#

Radius of gyration: 17.06 Å; chains: 1; bounding box: 39×40×40 Å

Sequence (93 aa):
QYGIPLVTPITGQPIPQILSAHGLARPIPDDLENLLRKAARLTAHLEKHRKDYHNKRALQMVEAKIHRLARYYKRKGILPPDWRYEPKAATVG

pLDDT: mean 84.35, std 11.84, range [34.41, 95.69]